Protein AF-A0A0L0F5E9-F1 (afdb_monomer_lite)

Foldseek 3Di:
DQVLVVVVVVVDQKDFDADPDPVRGPAIAGNVQVVPDDSVVVDDPVPGDGHHADDDDPPDDVVVVVVCVVVVVHDD

pLDDT: mean 87.73, std 8.46, range [53.31, 96.38]

Organism: NCBI:txid667725

Radius of gyration: 14.85 Å; chains: 1; bounding box: 31×23×40 Å

Sequence (76 aa):
MNKIREIYSMGHSRIPVYRDNIQDITGCMMIKDLSLLDPDDATPLSQVELKPLQQVSEKYALFSMMNDFLTGECML

Secondary structure (DSSP, 8-state):
--HHHHHHHTT-SEEEEESSSTT-EEEEEEHHHHTTS-GGGT--GGGSPPBPPPP--TTS-HHHHHHHHHHTSS--

Structure (mmCIF, N/CA/C/O backbone):
data_AF-A0A0L0F5E9-F1
#
_entry.id   AF-A0A0L0F5E9-F1
#
loop_
_atom_site.group_PDB
_atom_site.id
_atom_site.type_symbol
_atom_site.label_atom_id
_atom_site.label_alt_id
_atom_site.label_comp_id
_atom_site.label_asym_id
_atom_site.label_entity_id
_atom_site.label_seq_id
_atom_site.pdbx_PDB_ins_code
_atom_site.Cartn_x
_atom_site.Cartn_y
_atom_site.Cartn_z
_atom_site.occupancy
_atom_site.B_iso_or_equiv
_atom_site.auth_seq_id
_atom_site.auth_comp_id
_atom_site.auth_asym_id
_atom_site.auth_atom_id
_atom_site.pdbx_PDB_model_num
ATOM 1 N N . MET A 1 1 ? 2.090 -1.904 -24.319 1.00 53.31 1 MET A N 1
ATOM 2 C CA . MET A 1 1 ? 1.858 -0.839 -23.320 1.00 53.31 1 MET A CA 1
ATOM 3 C C . MET A 1 1 ? 2.706 -1.152 -22.103 1.00 53.31 1 MET A C 1
ATOM 5 O O . MET A 1 1 ? 2.703 -2.296 -21.666 1.00 53.31 1 MET A O 1
ATOM 9 N N . ASN A 1 2 ? 3.489 -0.188 -21.622 1.00 79.50 2 ASN A N 1
ATOM 10 C CA . ASN A 1 2 ? 4.338 -0.385 -20.450 1.00 79.50 2 ASN A CA 1
ATOM 11 C C . ASN A 1 2 ? 3.474 -0.201 -19.187 1.00 79.50 2 ASN A C 1
ATOM 13 O O . ASN A 1 2 ? 3.156 0.933 -18.830 1.00 79.50 2 ASN A O 1
ATOM 17 N N . LYS A 1 3 ? 3.089 -1.309 -18.537 1.00 84.25 3 LYS A N 1
ATOM 18 C CA . LYS A 1 3 ? 2.240 -1.321 -17.328 1.00 84.25 3 LYS A CA 1
ATOM 19 C C . LYS A 1 3 ? 2.811 -0.458 -16.200 1.00 84.25 3 LYS A C 1
ATOM 21 O O . LYS A 1 3 ? 2.062 0.190 -15.480 1.00 84.25 3 LYS A O 1
ATOM 26 N N . ILE A 1 4 ? 4.137 -0.398 -16.083 1.00 85.56 4 ILE A N 1
ATOM 27 C CA . ILE A 1 4 ? 4.818 0.412 -15.070 1.00 85.56 4 ILE A CA 1
ATOM 28 C C . ILE A 1 4 ? 4.548 1.909 -15.307 1.00 85.56 4 ILE A C 1
ATOM 30 O O . ILE A 1 4 ? 4.277 2.644 -14.361 1.00 85.56 4 ILE A O 1
ATOM 34 N N . ARG A 1 5 ? 4.523 2.374 -16.565 1.00 86.94 5 ARG A N 1
ATOM 35 C CA . ARG A 1 5 ? 4.166 3.771 -16.885 1.00 86.94 5 ARG A CA 1
ATOM 36 C C . ARG A 1 5 ? 2.719 4.111 -16.544 1.00 86.94 5 ARG A C 1
ATOM 38 O O . ARG A 1 5 ? 2.469 5.208 -16.053 1.00 86.94 5 ARG A O 1
ATOM 45 N N . GLU A 1 6 ? 1.786 3.198 -16.800 1.00 89.88 6 GLU A N 1
ATOM 46 C CA . GLU A 1 6 ? 0.377 3.388 -16.429 1.00 89.88 6 GLU A CA 1
ATOM 47 C C . GLU A 1 6 ? 0.248 3.559 -14.915 1.00 89.88 6 GLU A C 1
ATOM 49 O O . GLU A 1 6 ? -0.351 4.529 -14.456 1.00 89.88 6 GLU A O 1
ATOM 54 N N . ILE A 1 7 ? 0.913 2.691 -14.152 1.00 90.38 7 ILE A N 1
ATOM 55 C CA . ILE A 1 7 ? 0.964 2.753 -12.691 1.00 90.38 7 ILE A CA 1
ATOM 56 C C . ILE A 1 7 ? 1.532 4.096 -12.202 1.00 90.38 7 ILE A C 1
ATOM 58 O O . ILE A 1 7 ? 0.911 4.751 -11.365 1.00 90.38 7 ILE A O 1
ATOM 62 N N . TYR A 1 8 ? 2.66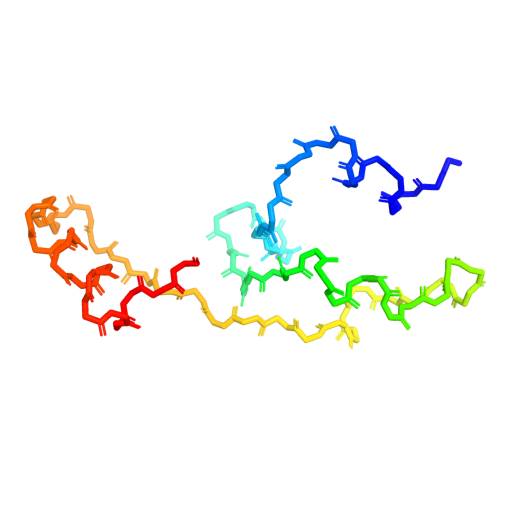0 4.558 -12.754 1.00 89.94 8 TYR A N 1
ATOM 63 C CA . TYR A 1 8 ? 3.227 5.864 -12.393 1.00 89.94 8 TYR A CA 1
ATOM 64 C C . TYR A 1 8 ? 2.276 7.026 -12.709 1.00 89.94 8 TYR A C 1
ATOM 66 O O . TYR A 1 8 ? 2.175 7.966 -11.923 1.00 89.94 8 TYR A O 1
ATOM 74 N N . SER A 1 9 ? 1.557 6.962 -13.833 1.00 91.19 9 SER A N 1
ATOM 75 C CA . SER A 1 9 ? 0.646 8.034 -14.255 1.00 91.19 9 SER A CA 1
ATOM 76 C C . SER A 1 9 ? -0.572 8.209 -13.343 1.00 91.19 9 SER A C 1
ATOM 78 O O . SER A 1 9 ? -1.142 9.296 -13.302 1.00 91.19 9 SER A O 1
ATOM 80 N N . MET A 1 10 ? -0.942 7.176 -12.577 1.00 91.75 10 MET A N 1
ATOM 81 C CA . MET A 1 10 ? -2.044 7.247 -11.610 1.00 91.75 10 MET A CA 1
ATOM 82 C C . MET A 1 10 ? -1.696 8.090 -10.373 1.00 91.75 10 MET A C 1
ATOM 84 O O . MET A 1 10 ? -2.596 8.540 -9.672 1.00 91.75 10 MET A O 1
ATOM 88 N N . GLY A 1 11 ? -0.407 8.324 -10.093 1.00 91.50 11 GLY A N 1
ATOM 89 C CA . GLY A 1 11 ? 0.028 9.212 -9.007 1.00 91.50 11 GLY A CA 1
ATOM 90 C C . GLY A 1 11 ? -0.187 8.664 -7.591 1.00 91.50 11 GLY A C 1
ATOM 91 O O . GLY A 1 11 ? -0.145 9.425 -6.625 1.00 91.50 11 GLY A O 1
ATOM 92 N N . HIS A 1 12 ? -0.408 7.358 -7.438 1.00 92.75 12 HIS A N 1
ATOM 93 C CA . HIS A 1 12 ? -0.540 6.714 -6.132 1.00 92.75 12 HIS A CA 1
ATOM 94 C C . HIS A 1 12 ? 0.801 6.166 -5.660 1.00 92.75 12 HIS A C 1
ATOM 96 O O . HIS A 1 12 ? 1.440 5.411 -6.377 1.00 92.75 12 HIS A O 1
ATOM 102 N N . SER A 1 13 ? 1.216 6.480 -4.432 1.00 90.69 13 SER A N 1
ATOM 103 C CA . SER A 1 13 ? 2.457 5.926 -3.865 1.00 90.69 13 SER A CA 1
ATOM 104 C C . SER A 1 13 ? 2.330 4.457 -3.453 1.00 90.69 13 SER A C 1
ATOM 106 O O . SER A 1 13 ? 3.339 3.765 -3.307 1.00 90.69 13 SER A O 1
ATOM 108 N N . ARG A 1 14 ? 1.096 4.003 -3.221 1.00 90.75 14 ARG A N 1
ATOM 109 C CA . ARG A 1 14 ? 0.760 2.725 -2.599 1.00 90.75 14 ARG A CA 1
ATOM 110 C C . ARG A 1 14 ? -0.423 2.093 -3.303 1.00 90.75 14 ARG A C 1
ATOM 112 O O . ARG A 1 14 ? -1.434 2.764 -3.504 1.00 90.75 14 ARG A O 1
ATOM 119 N N . ILE A 1 15 ? -0.284 0.827 -3.675 1.00 92.56 15 ILE A N 1
ATOM 120 C CA . ILE A 1 15 ? -1.283 0.109 -4.465 1.00 92.56 15 ILE A CA 1
ATOM 121 C C . ILE A 1 15 ?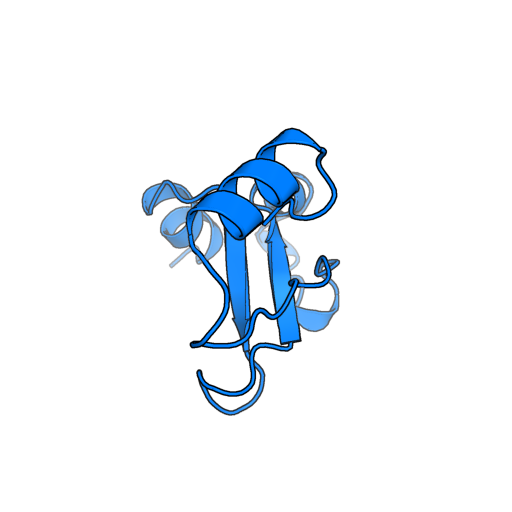 -1.616 -1.219 -3.779 1.00 92.56 15 ILE A C 1
ATOM 123 O O . ILE A 1 15 ? -0.736 -2.077 -3.675 1.00 92.56 15 ILE A O 1
ATOM 127 N N . PRO A 1 16 ? -2.867 -1.416 -3.327 1.00 93.62 16 PRO A N 1
ATOM 128 C CA . PRO A 1 16 ? -3.332 -2.710 -2.846 1.00 93.62 16 PRO A CA 1
ATOM 129 C C . PRO A 1 16 ? -3.263 -3.767 -3.951 1.00 93.62 16 PRO A C 1
ATOM 131 O O . PRO A 1 16 ? -3.681 -3.526 -5.084 1.00 93.62 16 PRO A O 1
ATOM 134 N N . VAL A 1 17 ? -2.758 -4.948 -3.610 1.00 93.69 17 VAL A N 1
ATOM 135 C CA . VAL A 1 17 ? -2.672 -6.105 -4.503 1.00 93.69 17 VAL A CA 1
ATOM 136 C C . VAL A 1 17 ? -3.612 -7.181 -3.983 1.00 93.69 17 VAL A C 1
ATOM 138 O O . VAL A 1 17 ? -3.576 -7.519 -2.800 1.00 93.69 17 VAL A O 1
ATOM 141 N N . TYR A 1 18 ? -4.450 -7.709 -4.870 1.00 94.56 18 TYR A N 1
ATOM 142 C CA . TYR A 1 18 ? -5.366 -8.807 -4.585 1.00 94.56 18 TYR A CA 1
ATOM 143 C C . TYR A 1 18 ? -4.989 -10.049 -5.394 1.00 94.56 18 TYR A C 1
ATOM 145 O O . TYR A 1 18 ? -4.295 -9.941 -6.408 1.00 94.56 18 TYR A O 1
ATOM 153 N N . ARG A 1 19 ? -5.442 -11.226 -4.949 1.00 88.56 19 ARG A N 1
ATOM 154 C CA . ARG A 1 19 ? -5.187 -12.495 -5.648 1.00 88.56 19 ARG A CA 1
ATOM 155 C C . ARG A 1 19 ? -6.292 -12.834 -6.645 1.00 88.56 19 ARG A C 1
ATOM 157 O O . ARG A 1 19 ? -6.080 -12.727 -7.847 1.00 88.56 19 ARG A O 1
ATOM 164 N N . ASP A 1 20 ? -7.462 -13.213 -6.136 1.00 90.81 20 ASP A N 1
ATOM 165 C CA . ASP A 1 20 ? -8.566 -13.728 -6.959 1.00 90.81 20 ASP A CA 1
ATOM 166 C C . ASP A 1 20 ? -9.746 -12.749 -7.031 1.00 90.81 20 ASP A C 1
ATOM 168 O O . ASP A 1 20 ? -10.413 -12.618 -8.056 1.00 90.81 20 ASP A O 1
ATOM 172 N N . ASN A 1 21 ? -10.001 -12.035 -5.934 1.00 93.94 21 ASN A N 1
ATOM 173 C CA . ASN A 1 21 ? -11.114 -11.103 -5.775 1.00 93.94 21 ASN A CA 1
ATOM 174 C C . ASN A 1 21 ? -10.599 -9.810 -5.139 1.00 93.94 21 ASN A C 1
ATOM 176 O O . ASN A 1 21 ? -9.742 -9.865 -4.269 1.00 93.94 21 ASN A O 1
ATOM 180 N N . ILE A 1 22 ? -11.173 -8.658 -5.491 1.00 91.12 22 ILE A N 1
ATOM 181 C CA . ILE A 1 22 ? -10.859 -7.363 -4.868 1.00 91.12 22 ILE A CA 1
ATOM 182 C C . ILE A 1 22 ? -11.111 -7.342 -3.349 1.00 91.12 22 ILE A C 1
ATOM 184 O O . ILE A 1 22 ? -10.556 -6.506 -2.645 1.00 91.12 22 ILE A O 1
ATOM 188 N N . GLN A 1 23 ? -11.929 -8.267 -2.836 1.00 90.69 23 GLN A N 1
ATOM 189 C CA . GLN A 1 23 ? -12.125 -8.463 -1.395 1.00 90.69 23 GLN A CA 1
ATOM 190 C C . GLN A 1 23 ? -10.970 -9.229 -0.722 1.00 90.69 23 GLN A C 1
ATOM 192 O O . GLN A 1 23 ? -10.823 -9.152 0.493 1.00 90.69 23 GLN A O 1
ATOM 197 N N . ASP A 1 24 ? -10.151 -9.949 -1.492 1.00 92.75 24 ASP A N 1
ATOM 198 C CA . ASP A 1 24 ? -8.995 -10.721 -1.023 1.00 92.75 24 ASP A CA 1
ATOM 199 C C . ASP A 1 24 ? -7.693 -9.949 -1.283 1.00 92.75 24 ASP A C 1
ATOM 201 O O . ASP A 1 24 ? -6.886 -10.284 -2.158 1.00 92.75 24 ASP A O 1
ATOM 205 N N . ILE A 1 25 ? -7.530 -8.844 -0.550 1.00 93.44 25 ILE A N 1
ATOM 206 C CA . ILE A 1 25 ? -6.332 -8.008 -0.618 1.00 93.44 25 ILE A CA 1
ATOM 207 C C . ILE A 1 25 ? -5.210 -8.689 0.173 1.00 93.44 25 ILE A C 1
ATOM 209 O O . ILE A 1 25 ? -5.268 -8.792 1.398 1.00 93.44 25 ILE A O 1
ATOM 213 N N . THR A 1 26 ? -4.154 -9.107 -0.524 1.00 91.69 26 THR A N 1
ATOM 214 C CA . THR A 1 26 ? -3.024 -9.841 0.061 1.00 91.69 26 THR A CA 1
ATOM 215 C C . THR A 1 26 ? -1.939 -8.931 0.629 1.00 91.69 26 THR A C 1
ATOM 217 O O . THR A 1 26 ? -1.113 -9.378 1.421 1.00 91.69 26 THR A O 1
ATOM 220 N N . GLY A 1 27 ? -1.903 -7.663 0.218 1.00 93.00 27 GLY A N 1
ATOM 221 C CA . GLY A 1 27 ? -0.928 -6.692 0.706 1.00 93.00 27 GLY A CA 1
ATOM 222 C C . GLY A 1 27 ? -0.922 -5.401 -0.102 1.00 93.00 27 GLY A C 1
ATOM 223 O O . GLY A 1 27 ? -1.791 -5.171 -0.943 1.00 93.00 27 GLY A O 1
ATOM 224 N N . CYS A 1 28 ? 0.072 -4.556 0.156 1.00 92.75 28 CYS A N 1
ATOM 225 C CA . CYS A 1 28 ? 0.258 -3.271 -0.505 1.00 92.75 28 CYS A CA 1
ATOM 226 C C . CYS A 1 28 ? 1.653 -3.167 -1.118 1.00 92.75 28 CYS A C 1
ATOM 228 O O . CYS A 1 28 ? 2.658 -3.399 -0.450 1.00 92.75 28 CYS A O 1
ATOM 230 N N . MET A 1 29 ? 1.714 -2.791 -2.388 1.00 93.06 29 MET A N 1
ATOM 231 C CA . MET A 1 29 ? 2.955 -2.525 -3.103 1.00 93.06 29 MET A CA 1
ATOM 232 C C . MET A 1 29 ? 3.299 -1.036 -3.017 1.00 93.06 29 MET A C 1
ATOM 234 O O . MET A 1 29 ? 2.430 -0.187 -3.245 1.00 93.06 29 MET A O 1
ATOM 238 N N . MET A 1 30 ? 4.566 -0.700 -2.750 1.00 91.56 30 MET A N 1
ATOM 239 C CA . MET A 1 30 ? 5.046 0.679 -2.868 1.00 91.56 30 MET A CA 1
ATOM 240 C C . MET A 1 30 ? 5.615 0.935 -4.264 1.00 91.56 30 MET A C 1
ATOM 242 O O . MET A 1 30 ? 6.444 0.185 -4.770 1.00 91.56 30 MET A O 1
ATOM 246 N N . ILE A 1 31 ? 5.238 2.057 -4.873 1.00 91.81 31 ILE A N 1
ATOM 247 C CA . ILE A 1 31 ? 5.690 2.411 -6.229 1.00 91.81 31 ILE A CA 1
ATOM 248 C C . ILE A 1 31 ? 7.195 2.657 -6.330 1.00 91.81 31 ILE A C 1
ATOM 250 O O . ILE A 1 31 ? 7.797 2.426 -7.379 1.00 91.81 31 ILE A O 1
ATOM 254 N N . LYS A 1 32 ? 7.830 3.082 -5.237 1.00 89.19 32 LYS A N 1
ATOM 255 C CA . LYS A 1 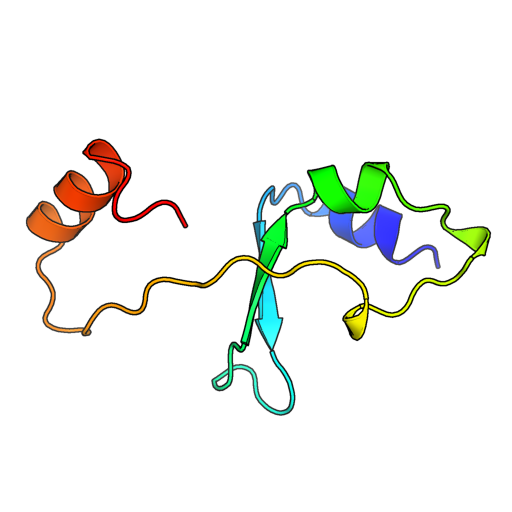32 ? 9.289 3.220 -5.187 1.00 89.19 32 LYS A CA 1
ATOM 256 C C . LYS A 1 32 ? 10.002 1.883 -5.435 1.00 89.19 32 LYS A C 1
ATOM 258 O O . LYS A 1 32 ? 11.070 1.889 -6.033 1.00 89.19 32 LYS A O 1
ATOM 263 N N . ASP A 1 33 ? 9.401 0.756 -5.056 1.00 88.50 33 ASP A N 1
ATOM 264 C CA . ASP A 1 33 ? 10.026 -0.562 -5.206 1.00 88.50 33 ASP A CA 1
ATOM 265 C C . ASP A 1 33 ? 10.034 -0.989 -6.685 1.00 88.50 33 ASP A C 1
ATOM 267 O O . ASP A 1 33 ? 10.968 -1.643 -7.136 1.00 88.50 33 ASP A O 1
ATOM 271 N N . LEU A 1 34 ? 9.067 -0.509 -7.482 1.00 87.94 34 LEU A N 1
ATOM 272 C CA . LEU A 1 34 ? 9.062 -0.695 -8.938 1.00 87.94 34 LEU A CA 1
ATOM 273 C C . LEU A 1 34 ? 10.164 0.091 -9.655 1.00 87.94 34 LEU A C 1
ATOM 275 O O . LEU A 1 34 ? 10.537 -0.281 -10.761 1.00 87.94 34 LEU A O 1
ATOM 279 N N . SER A 1 35 ? 10.700 1.158 -9.048 1.00 85.62 35 SER A N 1
ATOM 280 C CA . SER A 1 35 ? 11.773 1.950 -9.674 1.00 85.62 35 SER A CA 1
ATOM 281 C C . SER A 1 35 ? 13.116 1.217 -9.718 1.00 85.62 35 SER A C 1
ATOM 283 O O . SER A 1 35 ? 14.021 1.636 -10.435 1.00 85.62 35 SER A O 1
ATOM 285 N N . LEU A 1 36 ? 13.234 0.128 -8.952 1.00 86.06 36 LEU A N 1
ATOM 286 C CA . LEU A 1 36 ? 14.408 -0.737 -8.904 1.00 86.06 36 LEU A CA 1
ATOM 287 C C . LEU A 1 36 ? 14.350 -1.872 -9.938 1.00 86.06 36 LEU A C 1
ATOM 289 O O . LEU A 1 36 ? 15.328 -2.602 -10.073 1.00 86.06 36 LEU A O 1
ATOM 293 N N . LEU A 1 37 ? 13.219 -2.052 -10.627 1.00 87.31 37 LEU A N 1
ATOM 294 C CA . LEU A 1 37 ? 13.004 -3.144 -11.575 1.00 87.31 37 LEU A CA 1
ATOM 295 C C . LEU A 1 37 ? 13.241 -2.672 -13.010 1.00 87.31 37 LEU A C 1
ATOM 297 O O . LEU A 1 37 ? 12.806 -1.581 -13.385 1.00 87.31 37 LEU A O 1
ATOM 301 N N . ASP A 1 38 ? 13.869 -3.522 -13.823 1.00 86.56 38 ASP A N 1
ATOM 302 C CA . ASP A 1 38 ? 13.951 -3.310 -15.266 1.00 86.56 38 ASP A CA 1
ATOM 303 C C . ASP A 1 38 ? 12.608 -3.698 -15.924 1.00 86.56 38 ASP A C 1
ATOM 305 O O . ASP A 1 38 ? 12.140 -4.830 -15.757 1.00 86.56 38 ASP A O 1
ATOM 309 N N . PRO A 1 39 ? 11.943 -2.787 -16.659 1.00 83.94 39 PRO A N 1
ATOM 310 C CA . PRO A 1 39 ? 10.736 -3.116 -17.409 1.00 83.94 39 PRO A CA 1
ATOM 311 C C . PRO A 1 39 ? 10.913 -4.240 -18.441 1.00 83.94 39 PRO A C 1
ATOM 313 O O . PRO A 1 39 ? 9.921 -4.902 -18.761 1.00 83.94 39 PRO A O 1
ATOM 316 N N . ASP A 1 40 ? 12.127 -4.450 -18.959 1.00 86.69 40 ASP A N 1
ATOM 317 C CA . ASP A 1 40 ? 12.417 -5.461 -19.981 1.00 86.69 40 ASP A CA 1
ATOM 318 C C . ASP A 1 40 ? 12.528 -6.881 -19.391 1.00 86.69 40 ASP A C 1
ATOM 320 O O . ASP A 1 40 ? 12.246 -7.857 -20.089 1.00 86.69 40 ASP A O 1
ATOM 324 N N . ASP A 1 41 ? 12.820 -7.004 -18.090 1.00 88.75 41 ASP A N 1
ATOM 325 C CA . ASP A 1 41 ? 12.889 -8.289 -17.375 1.00 88.75 41 ASP A CA 1
ATOM 326 C C . ASP A 1 41 ? 11.506 -8.922 -17.140 1.00 88.75 41 ASP A C 1
ATOM 328 O O . ASP A 1 41 ? 11.402 -10.099 -16.785 1.00 88.75 41 ASP A O 1
ATOM 332 N N . ALA A 1 42 ? 10.426 -8.155 -17.334 1.00 86.00 42 ALA A N 1
ATOM 333 C CA . ALA A 1 42 ? 9.043 -8.593 -17.138 1.00 86.00 42 ALA A CA 1
ATOM 334 C C . ALA A 1 42 ? 8.803 -9.286 -15.778 1.00 86.00 42 ALA A C 1
ATOM 336 O O . ALA A 1 42 ? 8.040 -10.254 -15.684 1.00 86.00 42 ALA A O 1
ATOM 337 N N . THR A 1 43 ? 9.442 -8.770 -14.720 1.00 89.00 43 THR A N 1
ATOM 338 C CA . THR A 1 43 ? 9.378 -9.313 -13.358 1.00 89.00 43 THR A CA 1
ATOM 339 C C . THR A 1 43 ? 7.926 -9.518 -12.907 1.00 89.00 43 THR A C 1
ATOM 341 O O . THR A 1 43 ? 7.134 -8.568 -12.909 1.00 89.00 43 THR A O 1
ATOM 344 N N . PRO A 1 44 ? 7.536 -10.743 -12.508 1.00 90.06 44 PRO A N 1
ATOM 345 C CA . PRO A 1 44 ? 6.180 -11.016 -12.061 1.00 90.06 44 PRO A CA 1
ATOM 346 C C . PRO A 1 44 ? 5.891 -10.325 -10.723 1.00 90.06 44 PRO A C 1
ATOM 348 O O . PRO A 1 44 ? 6.734 -10.288 -9.828 1.00 90.06 44 PRO A O 1
ATOM 351 N N . LEU A 1 45 ? 4.650 -9.860 -10.541 1.00 88.00 45 LEU A N 1
ATOM 352 C CA . LEU A 1 45 ? 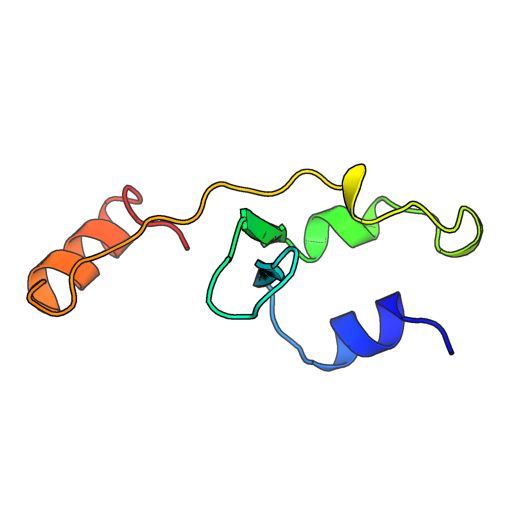4.212 -9.182 -9.311 1.00 88.00 45 LEU A CA 1
ATOM 353 C C . LEU A 1 45 ? 4.416 -10.037 -8.048 1.00 88.00 45 LEU A C 1
ATOM 355 O O . LEU A 1 45 ? 4.648 -9.498 -6.975 1.00 88.00 45 LEU A O 1
ATOM 359 N N . SER A 1 46 ? 4.390 -11.366 -8.174 1.00 87.44 46 SER A N 1
ATOM 360 C CA . SER A 1 46 ? 4.649 -12.301 -7.072 1.00 87.44 46 SER A CA 1
ATOM 361 C C . SER A 1 46 ? 6.072 -12.234 -6.506 1.00 87.44 46 SER A C 1
ATOM 363 O O . SER A 1 46 ? 6.309 -12.766 -5.427 1.00 87.44 46 SER A O 1
ATOM 365 N N . GLN A 1 47 ? 7.023 -11.647 -7.240 1.00 89.31 47 GLN A N 1
ATOM 366 C CA . GLN A 1 47 ? 8.404 -11.430 -6.792 1.00 89.31 47 GLN A CA 1
ATOM 367 C C . GLN A 1 47 ? 8.620 -10.032 -6.201 1.00 89.31 47 GLN A C 1
ATOM 369 O O . GLN A 1 47 ? 9.681 -9.764 -5.641 1.00 89.31 47 GLN A O 1
ATOM 374 N N . VAL A 1 48 ? 7.628 -9.145 -6.309 1.00 89.56 48 VAL A N 1
ATOM 375 C CA . VAL A 1 48 ? 7.670 -7.825 -5.685 1.00 89.56 48 VAL A CA 1
ATOM 376 C C . VAL A 1 48 ? 7.266 -7.970 -4.225 1.00 89.56 48 VAL A C 1
ATOM 378 O O . VAL A 1 48 ? 6.251 -8.591 -3.905 1.00 89.56 48 VAL A O 1
ATOM 381 N N . GLU A 1 49 ? 8.065 -7.402 -3.326 1.00 90.12 49 GLU A N 1
ATOM 382 C CA . GLU A 1 49 ? 7.761 -7.432 -1.900 1.00 90.12 49 GLU A CA 1
ATOM 383 C C . GLU A 1 49 ? 6.477 -6.636 -1.620 1.00 90.12 49 GLU A C 1
ATOM 385 O O . GLU A 1 49 ? 6.390 -5.439 -1.898 1.00 90.12 49 GLU A O 1
ATOM 390 N N . LEU A 1 50 ? 5.473 -7.302 -1.047 1.00 91.88 50 LEU A N 1
ATOM 391 C CA . LEU A 1 50 ? 4.243 -6.659 -0.599 1.00 91.88 50 LEU A CA 1
ATOM 392 C C . LEU A 1 50 ? 4.333 -6.374 0.896 1.00 91.88 50 LEU A C 1
ATOM 394 O O . LEU A 1 50 ? 4.640 -7.257 1.697 1.00 91.88 50 LEU A O 1
ATOM 398 N N . LYS A 1 51 ? 4.021 -5.140 1.282 1.00 90.62 51 LYS A N 1
ATOM 399 C CA . LYS A 1 51 ? 3.907 -4.759 2.687 1.00 90.62 51 LYS A CA 1
ATOM 400 C C . LYS A 1 51 ? 2.557 -5.226 3.242 1.00 90.62 51 LYS A C 1
ATOM 402 O O . LYS A 1 51 ? 1.552 -5.169 2.523 1.00 90.62 51 LYS A O 1
ATOM 407 N N . PRO A 1 52 ? 2.514 -5.702 4.498 1.00 87.19 52 PRO A N 1
ATOM 408 C CA . PRO A 1 52 ? 1.265 -6.108 5.121 1.00 87.19 52 PRO A CA 1
ATOM 409 C C . PRO A 1 52 ? 0.337 -4.899 5.249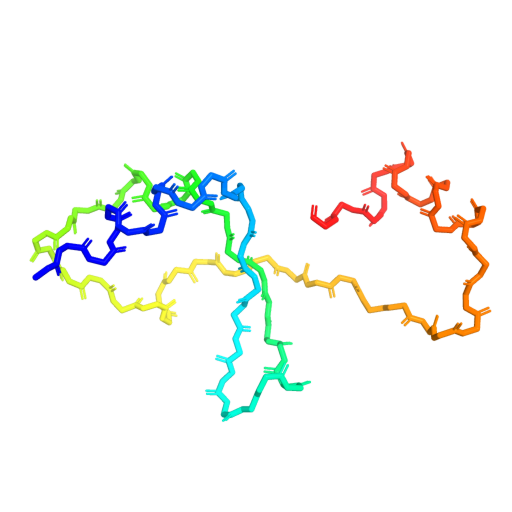 1.00 87.19 52 PRO A C 1
ATOM 411 O O . PRO A 1 52 ? 0.774 -3.804 5.599 1.00 87.19 52 PRO A O 1
ATOM 414 N N . LEU A 1 53 ? -0.946 -5.108 4.973 1.00 86.38 53 LEU A N 1
ATOM 415 C CA . LEU A 1 53 ? -1.973 -4.100 5.200 1.00 86.38 53 LEU A CA 1
ATOM 416 C C . LEU A 1 53 ? -2.600 -4.312 6.566 1.00 86.38 53 LEU A C 1
ATOM 418 O O . LEU A 1 53 ? -3.014 -5.422 6.904 1.00 86.38 53 LEU A O 1
ATOM 422 N N . GLN A 1 54 ? -2.706 -3.234 7.333 1.00 83.94 54 GLN A N 1
ATOM 423 C CA . GLN A 1 54 ? -3.492 -3.268 8.551 1.00 83.94 54 GLN A CA 1
ATOM 424 C C . GLN A 1 54 ? -4.976 -3.269 8.213 1.00 83.94 54 GLN A C 1
ATOM 426 O O . GLN A 1 54 ? -5.466 -2.429 7.459 1.00 83.94 54 GLN A O 1
ATOM 431 N N . GLN A 1 55 ? -5.683 -4.242 8.778 1.00 86.88 55 GLN A N 1
ATOM 432 C CA . GLN A 1 55 ? -7.126 -4.356 8.658 1.00 86.88 55 GLN A CA 1
ATOM 433 C C . GLN A 1 55 ? -7.773 -3.761 9.902 1.00 86.88 55 GLN A C 1
ATOM 435 O O . GLN A 1 55 ? -7.391 -4.068 11.030 1.00 86.88 55 GLN A O 1
ATOM 440 N N . VAL A 1 56 ? -8.776 -2.923 9.683 1.00 90.06 56 VAL A N 1
ATOM 441 C CA . VAL A 1 56 ? -9.539 -2.261 10.739 1.00 90.06 56 VAL A CA 1
ATOM 442 C C . VAL A 1 56 ? -11.000 -2.669 10.629 1.00 90.06 56 VAL A C 1
ATOM 444 O O . VAL A 1 56 ? -11.528 -2.868 9.536 1.00 90.06 56 VAL A O 1
ATOM 447 N N . SER A 1 57 ? -11.663 -2.818 11.772 1.00 92.88 57 SER A N 1
ATOM 448 C CA . SER A 1 57 ? -13.101 -3.087 11.804 1.00 92.88 57 SER A CA 1
ATOM 449 C C . SER A 1 57 ? -13.885 -1.863 11.326 1.00 92.88 57 SER A C 1
ATOM 451 O O . SER A 1 57 ? -13.519 -0.734 11.636 1.00 92.88 57 SER A O 1
ATOM 453 N N . GLU A 1 58 ? -15.035 -2.070 10.685 1.00 92.81 58 GLU A N 1
ATOM 454 C CA . GLU A 1 58 ? -15.969 -0.985 10.334 1.00 92.81 58 GLU A CA 1
ATOM 455 C C . GLU A 1 58 ? -16.462 -0.192 11.556 1.00 92.81 58 GLU A C 1
ATOM 457 O O . GLU A 1 58 ? -16.861 0.963 11.443 1.00 92.81 58 GLU A O 1
ATOM 462 N N . LYS A 1 59 ? -16.427 -0.807 12.744 1.00 96.38 59 LYS A N 1
ATOM 463 C CA . LYS A 1 59 ? -16.805 -0.167 14.013 1.00 96.38 59 LYS A CA 1
ATOM 464 C C . LYS A 1 59 ? -15.666 0.642 14.637 1.00 96.38 59 LYS A C 1
ATOM 466 O O . LYS A 1 59 ? -15.846 1.201 15.718 1.00 96.38 59 LYS A O 1
ATOM 471 N N . TYR A 1 60 ? -14.489 0.656 14.014 1.00 94.44 60 TYR A N 1
ATOM 472 C CA . TYR A 1 60 ? -13.322 1.330 14.554 1.00 94.44 60 TYR A CA 1
ATOM 473 C C . TYR A 1 60 ? -13.484 2.848 14.464 1.00 94.44 60 TYR A C 1
ATOM 475 O O . TYR A 1 60 ? -13.827 3.397 13.417 1.00 94.44 60 TYR A O 1
ATOM 483 N N . ALA A 1 61 ? -13.269 3.538 15.584 1.00 95.31 61 ALA A N 1
ATOM 484 C CA . ALA A 1 61 ? -13.477 4.975 15.646 1.00 95.31 61 ALA A CA 1
ATOM 485 C C . ALA A 1 61 ? -12.425 5.711 14.806 1.00 95.31 61 ALA A C 1
ATOM 487 O O . ALA A 1 61 ? -11.227 5.467 14.941 1.00 95.31 61 ALA A O 1
ATOM 488 N N . LEU A 1 62 ? -12.865 6.679 13.997 1.00 93.50 62 LEU A N 1
ATOM 489 C CA . LEU A 1 62 ? -11.973 7.462 13.133 1.00 93.50 62 LEU A CA 1
ATOM 490 C C . LEU A 1 62 ? -10.893 8.217 13.919 1.00 93.50 62 LEU A C 1
ATOM 492 O O . LEU A 1 62 ? -9.776 8.363 13.438 1.00 93.50 62 LEU A O 1
ATOM 496 N N . PHE A 1 63 ? -11.204 8.670 15.138 1.00 93.56 63 PHE A N 1
ATOM 497 C CA . PHE A 1 63 ? -10.220 9.322 16.005 1.00 93.56 63 PHE A CA 1
ATOM 498 C C . PHE A 1 63 ? -9.114 8.357 16.445 1.00 93.56 63 PHE A C 1
ATOM 500 O O . PHE A 1 63 ? -7.942 8.720 16.430 1.00 93.56 63 PHE A O 1
ATOM 507 N N . SER A 1 64 ? -9.478 7.121 16.793 1.00 91.19 64 SER A N 1
ATOM 508 C CA . SER A 1 64 ? -8.506 6.077 17.119 1.00 91.19 64 SER A CA 1
ATOM 509 C C . SER A 1 64 ? -7.649 5.743 15.899 1.00 91.19 64 SER A C 1
ATOM 511 O O . SER A 1 64 ? -6.432 5.780 15.995 1.00 91.19 64 SER A O 1
ATOM 513 N N . MET A 1 65 ? -8.269 5.585 14.726 1.00 90.94 65 MET A N 1
ATOM 514 C CA . MET A 1 65 ? -7.555 5.368 13.462 1.00 90.94 65 MET A CA 1
ATOM 515 C C . MET A 1 65 ? -6.563 6.488 13.139 1.00 90.94 65 MET A C 1
ATOM 517 O O . MET A 1 65 ? -5.432 6.221 12.749 1.00 90.94 65 MET A O 1
ATOM 521 N N . MET A 1 66 ? -6.962 7.745 13.337 1.00 91.44 66 MET A N 1
ATOM 522 C CA . MET A 1 66 ? -6.072 8.891 13.169 1.00 91.44 66 MET A CA 1
ATOM 523 C C . MET A 1 66 ? -4.871 8.823 14.118 1.00 91.44 66 MET A C 1
ATOM 525 O O . MET A 1 66 ? -3.758 9.117 13.691 1.00 91.44 66 MET A O 1
ATOM 529 N N . ASN A 1 67 ? -5.067 8.426 15.377 1.00 91.19 67 ASN A N 1
ATOM 530 C CA . ASN A 1 67 ? -3.953 8.270 16.311 1.00 91.19 67 ASN A CA 1
ATOM 531 C C . ASN A 1 67 ? -3.004 7.151 15.879 1.00 91.19 67 ASN A C 1
ATOM 533 O O . ASN A 1 67 ? -1.798 7.370 15.905 1.00 91.19 67 ASN A O 1
ATOM 537 N N . ASP A 1 68 ? -3.521 6.019 15.403 1.00 89.62 68 ASP A N 1
ATOM 538 C CA . ASP A 1 68 ? -2.679 4.920 14.917 1.00 89.62 68 ASP A CA 1
ATOM 539 C C . ASP A 1 68 ? -1.831 5.342 13.704 1.00 89.62 68 ASP A C 1
ATOM 541 O O . ASP A 1 68 ? -0.674 4.940 13.564 1.00 89.62 68 ASP A O 1
ATOM 545 N N . PHE A 1 69 ? -2.378 6.197 12.827 1.00 87.31 69 PHE A N 1
ATOM 546 C CA . PHE A 1 69 ? -1.607 6.804 11.736 1.00 87.31 69 PHE A CA 1
ATOM 547 C C . PHE A 1 69 ? -0.470 7.692 12.262 1.00 87.31 69 PHE A C 1
ATOM 549 O O . PHE A 1 69 ? 0.627 7.691 11.703 1.00 87.31 69 PHE A O 1
ATOM 556 N N . LEU A 1 70 ? -0.714 8.450 13.335 1.0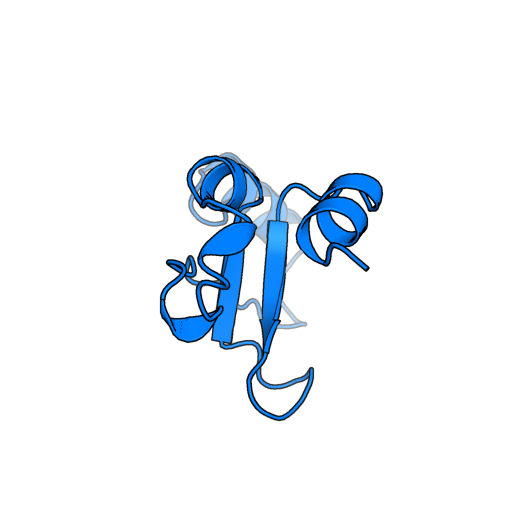0 88.50 70 LEU A N 1
ATOM 557 C CA . LEU A 1 70 ? 0.273 9.353 13.936 1.00 88.50 70 LEU A CA 1
ATOM 558 C C . LEU A 1 70 ? 1.370 8.611 14.707 1.00 88.50 70 LEU A C 1
ATOM 560 O O . LEU A 1 70 ? 2.518 9.051 14.690 1.00 88.50 70 LEU A O 1
ATOM 564 N N . THR A 1 71 ? 1.043 7.498 15.370 1.00 86.81 71 THR A N 1
ATOM 565 C CA . THR A 1 71 ? 2.033 6.653 16.062 1.00 86.81 71 THR A CA 1
ATOM 566 C C . THR A 1 71 ? 2.899 5.866 15.080 1.00 86.81 71 THR A C 1
ATOM 568 O O . THR A 1 71 ? 3.954 5.357 15.456 1.00 86.81 71 THR A O 1
ATOM 571 N N . GLY A 1 72 ? 2.480 5.790 13.812 1.00 74.69 72 GLY A N 1
ATOM 572 C CA . GLY A 1 72 ? 3.119 4.969 12.792 1.00 74.69 72 GLY A CA 1
ATOM 573 C C . GLY A 1 72 ? 2.794 3.485 12.930 1.00 74.69 72 GLY A C 1
ATOM 574 O O . GLY A 1 72 ? 3.332 2.679 12.172 1.00 74.69 72 GLY A O 1
ATOM 575 N N . GLU A 1 73 ? 1.914 3.120 13.866 1.00 66.44 73 GLU A N 1
ATOM 576 C CA . GLU A 1 73 ? 1.429 1.752 14.004 1.00 66.44 73 GLU A CA 1
ATOM 577 C C . GLU A 1 73 ? 0.575 1.390 12.796 1.00 66.44 73 GLU A C 1
ATOM 579 O O . GLU A 1 73 ? 0.776 0.321 12.236 1.00 66.44 73 GLU A O 1
ATOM 584 N N . CYS A 1 74 ? -0.263 2.311 12.314 1.00 62.50 74 CYS A N 1
ATOM 585 C CA . CYS A 1 74 ? -0.987 2.174 11.059 1.00 62.50 74 CYS A CA 1
ATOM 586 C C . CYS A 1 74 ? -0.328 3.031 9.986 1.00 62.50 74 CYS A C 1
ATOM 588 O O . CYS A 1 74 ? -0.784 4.117 9.672 1.00 62.50 74 CYS A O 1
ATOM 590 N N . MET A 1 75 ? 0.776 2.575 9.400 1.00 59.56 75 MET A N 1
ATOM 591 C CA . MET A 1 75 ? 1.202 3.118 8.110 1.00 59.56 75 MET A CA 1
ATOM 592 C C . MET A 1 75 ? 0.624 2.233 7.012 1.00 59.56 75 MET A C 1
ATOM 594 O O . MET A 1 75 ? 1.224 1.222 6.656 1.00 59.56 75 MET A O 1
ATOM 598 N N . LEU A 1 76 ? -0.544 2.620 6.486 1.00 53.47 76 LEU A N 1
ATOM 599 C CA . LEU A 1 76 ? -0.935 2.214 5.134 1.00 53.47 76 LEU A CA 1
ATOM 600 C C . LEU A 1 76 ? 0.135 2.700 4.168 1.00 53.47 76 LEU A C 1
ATOM 602 O O . LEU A 1 76 ? 0.403 3.926 4.142 1.00 53.47 76 LEU A O 1
#

InterPro domains:
  IPR045095 Ancient conserved domain protein family [PTHR12064] (4-73)
  IPR046342 CBS domain superfamily [G3DSA:3.10.580.10] (1-76)
  IPR046342 CBS domain superfamily [SSF54631] (4-70)